Protein AF-A0A9J6RJK0-F1 (afdb_monomer)

Radius of gyration: 18.32 Å; Cα contacts (8 Å, |Δi|>4): 110; chains: 1; bounding box: 45×29×55 Å

pLDDT: mean 90.76, std 9.21, range [45.31, 98.56]

Organism: NCBI:txid2950436

Sequence (156 aa):
MLDTCTIEERWSGVNDMIERWLEERQKLIVEFCAAGEDHKSAEQLHKRLQNFCQLLVDYVCAGHFEVYYQLLREAEEFKDGSANIAQGLLPELNENTSIAMEFHDQYAETDPSTPLNDLSTKLSKLGETLELRFEIEDRLIDVMHNAHKAVVASEA

Structure (mmCIF, N/CA/C/O backbone):
data_AF-A0A9J6RJK0-F1
#
_entry.id   AF-A0A9J6RJK0-F1
#
loop_
_atom_site.group_PDB
_atom_site.id
_atom_site.type_symbol
_atom_site.label_atom_id
_atom_site.label_alt_id
_atom_site.label_comp_id
_atom_site.label_asym_id
_atom_site.label_entity_id
_atom_site.label_seq_id
_atom_site.pdbx_PDB_ins_code
_atom_site.Cartn_x
_atom_site.Cartn_y
_atom_site.Cartn_z
_atom_site.occupancy
_atom_site.B_iso_or_equiv
_atom_site.auth_seq_id
_atom_site.auth_comp_id
_atom_site.auth_asym_id
_atom_site.auth_atom_id
_atom_site.pdbx_PDB_model_num
ATOM 1 N N . MET A 1 1 ? 23.024 -7.698 -3.859 1.00 45.31 1 MET A N 1
ATOM 2 C CA . MET A 1 1 ? 23.727 -6.961 -4.929 1.00 45.31 1 MET A CA 1
ATOM 3 C C . MET A 1 1 ? 23.329 -7.601 -6.246 1.00 45.31 1 MET A C 1
ATOM 5 O O . MET A 1 1 ? 23.682 -8.752 -6.459 1.00 45.31 1 MET A O 1
ATOM 9 N N . LEU A 1 2 ? 22.531 -6.900 -7.057 1.00 50.88 2 LEU A N 1
ATOM 10 C CA . LEU A 1 2 ? 22.046 -7.337 -8.379 1.00 50.88 2 LEU A CA 1
ATOM 11 C C . LEU A 1 2 ? 22.958 -6.806 -9.506 1.00 50.88 2 LEU A C 1
ATOM 13 O O . LEU A 1 2 ? 22.489 -6.468 -10.591 1.00 50.88 2 LEU A O 1
ATOM 17 N N . ASP A 1 3 ? 24.266 -6.716 -9.252 1.00 55.50 3 ASP A N 1
ATOM 18 C CA . ASP A 1 3 ? 25.245 -6.127 -10.182 1.00 55.50 3 ASP A CA 1
ATOM 19 C C . ASP A 1 3 ? 25.749 -7.136 -11.234 1.00 55.50 3 ASP A C 1
ATOM 21 O O . ASP A 1 3 ? 26.737 -6.893 -11.924 1.00 55.50 3 ASP A O 1
ATOM 25 N N . THR A 1 4 ? 25.123 -8.316 -11.339 1.00 59.94 4 THR A N 1
ATOM 26 C CA . THR A 1 4 ? 25.540 -9.391 -12.263 1.00 59.94 4 THR A CA 1
ATOM 27 C C . THR A 1 4 ? 24.376 -10.292 -12.708 1.00 59.94 4 THR A C 1
ATOM 29 O O . THR A 1 4 ? 24.581 -11.484 -12.906 1.00 59.94 4 THR A O 1
ATOM 32 N N . CYS A 1 5 ? 23.156 -9.756 -12.820 1.00 70.19 5 CYS A N 1
ATOM 33 C CA . CYS A 1 5 ? 21.993 -10.499 -13.337 1.00 70.19 5 CYS A CA 1
ATOM 34 C C . CYS A 1 5 ? 21.600 -10.003 -14.734 1.00 70.19 5 CYS A C 1
ATOM 36 O O . CYS A 1 5 ? 21.861 -8.841 -15.067 1.00 70.19 5 CYS A O 1
ATOM 38 N N . THR A 1 6 ? 21.015 -10.879 -15.553 1.00 84.62 6 THR A N 1
ATOM 39 C CA . THR A 1 6 ? 20.459 -10.488 -16.858 1.00 84.62 6 THR A CA 1
ATOM 40 C C . THR A 1 6 ? 19.221 -9.602 -16.684 1.00 84.62 6 THR A C 1
ATOM 42 O O . THR A 1 6 ? 18.679 -9.471 -15.583 1.00 84.62 6 THR A O 1
ATOM 45 N N . ILE A 1 7 ? 18.767 -8.968 -17.767 1.00 83.25 7 ILE A N 1
ATOM 46 C CA . ILE A 1 7 ? 17.557 -8.133 -17.737 1.00 83.25 7 ILE A CA 1
ATOM 47 C C . ILE A 1 7 ? 16.334 -8.989 -17.371 1.00 83.25 7 ILE A C 1
ATOM 49 O O . ILE A 1 7 ? 15.497 -8.550 -16.586 1.00 83.25 7 ILE A O 1
ATOM 53 N N . GLU A 1 8 ? 16.272 -10.234 -17.848 1.00 85.38 8 GLU A N 1
ATOM 54 C CA . GLU A 1 8 ? 15.198 -11.182 -17.539 1.00 85.38 8 GLU A CA 1
ATOM 55 C C . GLU A 1 8 ? 15.227 -11.627 -16.070 1.00 85.38 8 GLU A C 1
ATOM 57 O O . GLU A 1 8 ? 14.188 -11.652 -15.411 1.00 85.38 8 GLU A O 1
ATOM 62 N N . GLU A 1 9 ? 16.409 -11.940 -15.528 1.00 86.69 9 GLU A N 1
ATOM 63 C CA . GLU A 1 9 ? 16.570 -12.302 -14.114 1.00 86.69 9 GLU A CA 1
ATOM 64 C C . GLU A 1 9 ? 16.197 -11.139 -13.187 1.00 86.69 9 GLU A C 1
ATOM 66 O O . GLU A 1 9 ? 15.549 -11.348 -12.158 1.00 86.69 9 GLU A O 1
ATOM 71 N N . ARG A 1 10 ? 16.571 -9.906 -13.559 1.00 86.94 10 ARG A N 1
ATOM 72 C CA . ARG A 1 10 ? 16.170 -8.701 -12.826 1.00 86.94 10 ARG A CA 1
ATOM 73 C C . ARG A 1 10 ? 14.657 -8.528 -12.851 1.00 86.94 10 ARG A C 1
ATOM 75 O O . ARG A 1 10 ? 14.065 -8.405 -11.782 1.00 86.94 10 ARG A O 1
ATOM 82 N N . TRP A 1 11 ? 14.055 -8.561 -14.040 1.00 91.69 11 TRP A N 1
ATOM 83 C CA . TRP A 1 11 ? 12.612 -8.400 -14.213 1.00 91.69 11 TRP A CA 1
ATOM 84 C C . TRP A 1 11 ? 11.839 -9.460 -13.423 1.00 91.69 11 TRP A C 1
ATOM 86 O O . TRP A 1 11 ? 10.917 -9.131 -12.684 1.00 91.69 11 TRP A O 1
ATOM 96 N N . SER A 1 12 ? 12.261 -10.728 -13.475 1.00 91.31 12 SER A N 1
ATOM 97 C CA . SER A 1 12 ? 11.629 -11.798 -12.692 1.00 91.31 12 SER A CA 1
ATOM 98 C C . SER A 1 12 ? 11.719 -11.545 -11.185 1.00 91.31 12 SER A C 1
ATOM 100 O O . SER A 1 12 ? 10.732 -11.719 -10.478 1.00 91.31 12 SER A O 1
ATOM 102 N N . GLY A 1 13 ? 12.879 -11.113 -10.679 1.00 92.44 13 GLY A N 1
ATOM 103 C CA . GLY A 1 13 ? 13.048 -10.820 -9.254 1.00 92.44 13 GLY A CA 1
ATOM 104 C C . GLY A 1 13 ? 12.200 -9.637 -8.775 1.00 92.44 13 GLY A C 1
ATOM 105 O O . GLY A 1 13 ? 11.679 -9.661 -7.657 1.00 92.44 13 GLY A O 1
ATOM 106 N N . VAL A 1 14 ? 12.036 -8.615 -9.619 1.00 93.69 14 VAL A N 1
ATOM 107 C CA . VAL A 1 14 ? 11.151 -7.475 -9.347 1.00 93.69 14 VAL A CA 1
ATOM 108 C C . VAL A 1 14 ? 9.682 -7.898 -9.416 1.00 93.69 14 VAL A C 1
ATOM 110 O O . VAL A 1 14 ? 8.922 -7.524 -8.525 1.00 93.69 14 VAL A O 1
ATOM 113 N N . ASN A 1 15 ? 9.296 -8.745 -10.375 1.00 95.75 15 ASN A N 1
ATOM 114 C CA . ASN A 1 15 ? 7.943 -9.303 -10.463 1.00 95.75 15 ASN A CA 1
ATOM 115 C C . ASN A 1 15 ? 7.573 -10.073 -9.182 1.00 95.75 15 ASN A C 1
ATOM 117 O O . ASN A 1 15 ? 6.552 -9.781 -8.564 1.00 95.75 15 ASN A O 1
ATOM 121 N N . ASP A 1 16 ? 8.437 -10.978 -8.710 1.00 96.19 16 ASP A N 1
ATOM 122 C CA . ASP A 1 16 ? 8.210 -11.752 -7.476 1.00 96.19 16 ASP A CA 1
ATOM 123 C C . ASP A 1 16 ? 8.109 -10.860 -6.222 1.00 96.19 16 ASP A C 1
ATOM 125 O O . ASP A 1 16 ? 7.460 -11.196 -5.226 1.00 96.19 16 ASP A O 1
ATOM 129 N N . MET A 1 17 ? 8.804 -9.722 -6.214 1.00 97.06 17 MET A N 1
ATOM 130 C CA . MET A 1 17 ? 8.693 -8.726 -5.149 1.00 97.06 17 MET A CA 1
ATOM 131 C C . MET A 1 17 ? 7.357 -7.975 -5.225 1.00 97.06 17 MET A C 1
ATOM 133 O O . MET A 1 17 ? 6.709 -7.810 -4.192 1.00 97.06 17 MET A O 1
ATOM 137 N N . ILE A 1 18 ? 6.928 -7.561 -6.422 1.00 97.38 18 ILE A N 1
ATOM 138 C CA . ILE A 1 18 ? 5.637 -6.895 -6.640 1.00 97.38 18 ILE A CA 1
ATOM 139 C C . ILE A 1 18 ? 4.487 -7.821 -6.245 1.00 97.38 18 ILE A C 1
ATOM 141 O O . ILE A 1 18 ? 3.604 -7.390 -5.511 1.00 97.38 18 ILE A O 1
ATOM 145 N N . GLU A 1 19 ? 4.508 -9.090 -6.660 1.00 97.62 19 GLU A N 1
ATOM 146 C CA . GLU A 1 19 ? 3.465 -10.065 -6.316 1.00 97.62 19 GLU A CA 1
ATOM 147 C C . GLU A 1 19 ? 3.296 -10.194 -4.797 1.00 97.62 19 GLU A C 1
ATOM 149 O O . GLU A 1 19 ? 2.191 -10.024 -4.281 1.00 97.62 19 GLU A O 1
ATOM 154 N N . ARG A 1 20 ? 4.400 -10.375 -4.059 1.00 97.81 20 ARG A N 1
ATOM 155 C CA . ARG A 1 20 ? 4.375 -10.418 -2.587 1.00 97.81 20 ARG A CA 1
ATOM 156 C C . ARG A 1 20 ? 3.851 -9.120 -1.976 1.00 97.81 20 ARG A C 1
ATOM 158 O O . ARG A 1 20 ? 3.092 -9.153 -1.012 1.00 97.81 20 ARG A O 1
ATOM 165 N N . TRP A 1 21 ? 4.234 -7.970 -2.518 1.00 98.38 21 TRP A N 1
ATOM 166 C CA . TRP A 1 21 ? 3.765 -6.684 -2.007 1.00 98.38 21 TRP A CA 1
ATOM 167 C C . TRP A 1 21 ? 2.267 -6.454 -2.268 1.00 98.38 21 TRP A C 1
ATOM 169 O O . TRP A 1 21 ? 1.567 -5.925 -1.403 1.00 98.38 21 TRP A O 1
ATOM 179 N N . LEU A 1 22 ? 1.741 -6.920 -3.404 1.00 98.31 22 LEU A N 1
ATOM 180 C CA . LEU A 1 22 ? 0.305 -6.906 -3.700 1.00 98.31 22 LEU A CA 1
ATOM 181 C C . LEU A 1 22 ? -0.487 -7.862 -2.792 1.00 98.31 22 LEU A C 1
ATOM 183 O O . LEU A 1 22 ? -1.616 -7.547 -2.412 1.00 98.31 22 LEU A O 1
ATOM 187 N N . GLU A 1 23 ? 0.098 -8.988 -2.374 1.00 98.12 23 GLU A N 1
ATOM 188 C CA . GLU A 1 23 ? -0.492 -9.837 -1.329 1.00 98.12 23 GLU A CA 1
ATOM 189 C C . GLU A 1 23 ? -0.577 -9.103 0.020 1.00 98.12 23 GLU A C 1
ATOM 191 O O . GLU A 1 23 ? -1.601 -9.182 0.705 1.00 98.12 23 GLU A O 1
ATOM 196 N N . GLU A 1 24 ? 0.458 -8.348 0.406 1.00 97.94 24 GLU A N 1
ATOM 197 C CA . GLU A 1 24 ? 0.413 -7.510 1.613 1.00 97.94 24 GLU A CA 1
ATOM 198 C C . GLU A 1 24 ? -0.636 -6.394 1.496 1.00 97.94 24 GLU A C 1
ATOM 200 O O . GLU A 1 24 ? -1.383 -6.153 2.448 1.00 97.94 24 GLU A O 1
ATOM 205 N N . ARG A 1 25 ? -0.787 -5.779 0.312 1.00 98.56 25 ARG A N 1
ATOM 206 C CA . ARG A 1 25 ? -1.882 -4.833 0.033 1.00 98.56 25 ARG A CA 1
ATOM 207 C C . ARG A 1 25 ? -3.243 -5.484 0.270 1.00 98.56 25 ARG A C 1
ATOM 209 O O . ARG A 1 25 ? -4.112 -4.891 0.907 1.00 98.56 25 ARG A O 1
ATOM 216 N N . GLN A 1 26 ? -3.440 -6.709 -0.216 1.00 98.38 26 GLN A N 1
ATOM 217 C CA . GLN A 1 26 ? -4.698 -7.425 -0.023 1.00 98.38 26 GLN A CA 1
ATOM 218 C C . GLN A 1 26 ? -4.987 -7.660 1.465 1.00 98.38 26 GLN A C 1
ATOM 220 O O . GLN A 1 26 ? -6.111 -7.426 1.913 1.00 98.38 26 GLN A O 1
ATOM 225 N N . LYS A 1 27 ? -3.986 -8.083 2.246 1.00 98.06 27 LYS A N 1
ATOM 226 C CA . LYS A 1 27 ? -4.129 -8.260 3.702 1.00 98.06 27 LYS A CA 1
ATOM 227 C C . LYS A 1 27 ? -4.484 -6.943 4.393 1.00 98.06 27 LYS A C 1
ATOM 229 O O . LYS A 1 27 ? -5.389 -6.929 5.227 1.00 98.06 27 LYS A O 1
ATOM 234 N N . LEU A 1 28 ? -3.826 -5.847 4.010 1.00 98.38 28 LEU A N 1
ATOM 235 C CA . LEU A 1 28 ? -4.114 -4.507 4.519 1.00 98.38 28 LEU A CA 1
ATOM 236 C C . LEU A 1 28 ? -5.574 -4.109 4.264 1.00 98.38 28 LEU A C 1
ATOM 238 O O . LEU A 1 28 ? -6.250 -3.663 5.187 1.00 98.38 28 LEU A O 1
ATOM 242 N N . ILE A 1 29 ? -6.073 -4.307 3.039 1.00 98.31 29 ILE A N 1
ATOM 243 C CA . ILE A 1 29 ? -7.461 -3.993 2.666 1.00 98.31 29 ILE A CA 1
ATOM 244 C C . ILE A 1 29 ? -8.449 -4.820 3.494 1.00 98.31 29 ILE A C 1
ATOM 246 O O . ILE A 1 29 ? -9.433 -4.284 3.999 1.00 98.31 29 ILE A O 1
ATOM 250 N N . VAL A 1 30 ? -8.186 -6.118 3.670 1.00 97.19 30 VAL A N 1
ATOM 251 C CA . VAL A 1 30 ? -9.056 -7.000 4.462 1.00 97.19 30 VAL A CA 1
ATOM 252 C C . VAL A 1 30 ? -9.143 -6.534 5.916 1.00 97.19 30 VAL A C 1
ATOM 254 O O . VAL A 1 30 ? -10.246 -6.431 6.454 1.00 97.19 30 VAL A O 1
ATOM 257 N N . GLU A 1 31 ? -8.012 -6.221 6.556 1.00 9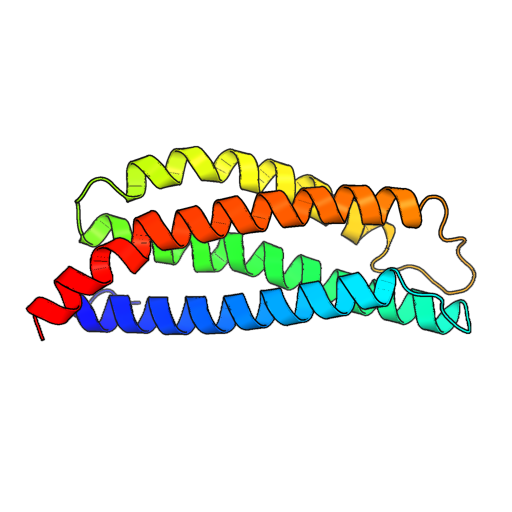6.00 31 GLU A N 1
ATOM 258 C CA . GLU A 1 31 ? -8.027 -5.730 7.940 1.00 96.00 31 GLU A CA 1
ATOM 259 C C . GLU A 1 31 ? -8.598 -4.306 8.049 1.00 96.00 31 GLU A C 1
ATOM 261 O O . GLU A 1 31 ? -9.275 -4.012 9.033 1.00 96.00 31 GLU A O 1
ATOM 266 N N . PHE A 1 32 ? -8.424 -3.450 7.035 1.00 96.94 32 PHE A N 1
ATOM 267 C CA . PHE A 1 32 ? -9.082 -2.140 6.972 1.00 96.94 32 PHE A CA 1
ATOM 268 C C . PHE A 1 32 ? -10.607 -2.276 6.970 1.00 96.94 32 PHE A C 1
ATOM 270 O O . PHE 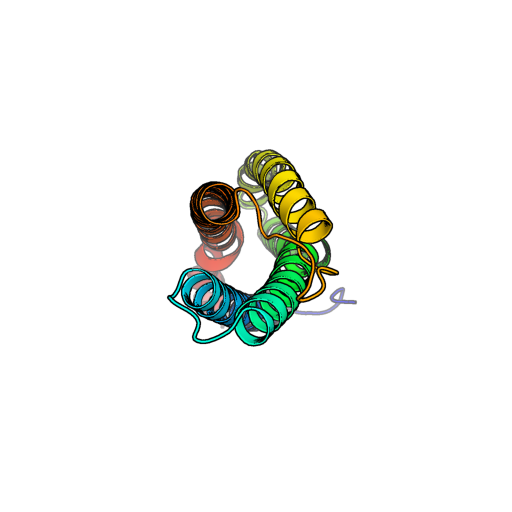A 1 32 ? -11.285 -1.652 7.786 1.00 96.94 32 PHE A O 1
ATOM 277 N N . CYS A 1 33 ? -11.154 -3.123 6.091 1.00 95.06 33 CYS A N 1
ATOM 278 C CA . CYS A 1 33 ? -12.591 -3.385 6.047 1.00 95.06 33 CYS A CA 1
ATOM 279 C C . CYS A 1 33 ? -13.089 -3.927 7.389 1.00 95.06 33 CYS A C 1
ATOM 281 O O . CYS A 1 33 ? -14.071 -3.418 7.921 1.00 95.06 33 CYS A O 1
ATOM 283 N N . ALA A 1 34 ? -12.370 -4.893 7.968 1.00 92.25 34 ALA A N 1
ATOM 284 C CA . ALA A 1 34 ? -12.723 -5.471 9.259 1.00 92.25 34 ALA A CA 1
ATOM 28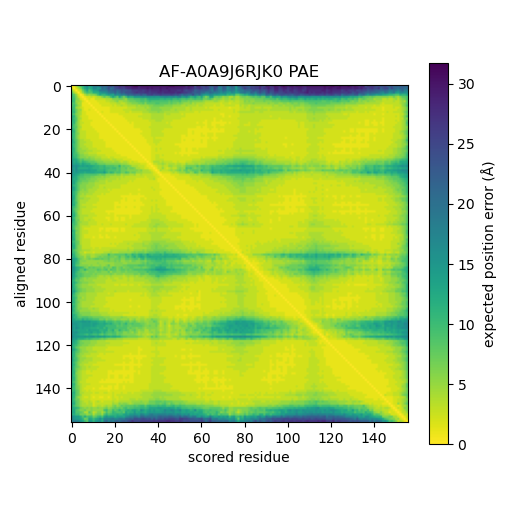5 C C . ALA A 1 34 ? -12.710 -4.440 10.401 1.00 92.25 34 ALA A C 1
ATOM 287 O O . ALA A 1 34 ? -13.505 -4.571 11.325 1.00 92.25 34 ALA A O 1
ATOM 288 N N . ALA A 1 35 ? -11.840 -3.425 10.357 1.00 90.88 35 ALA A N 1
ATOM 289 C CA . ALA A 1 35 ? -11.793 -2.347 11.350 1.00 90.88 35 ALA A CA 1
ATOM 290 C C . ALA A 1 35 ? -12.968 -1.353 11.243 1.00 90.88 35 ALA A C 1
ATOM 292 O O . ALA A 1 35 ? -13.227 -0.609 12.190 1.00 90.88 35 ALA A O 1
ATOM 293 N N . GLY A 1 36 ? -13.665 -1.324 10.102 1.00 89.06 36 GLY A N 1
ATOM 294 C CA . GLY A 1 36 ? -14.867 -0.518 9.880 1.00 89.06 36 GLY A CA 1
ATOM 295 C C . GLY A 1 36 ? -16.185 -1.231 10.208 1.00 89.06 36 GLY A C 1
ATOM 296 O O . GLY A 1 36 ? -17.245 -0.620 10.079 1.00 89.06 36 GLY A O 1
ATOM 297 N N . GLU A 1 37 ? -16.144 -2.508 10.597 1.00 90.56 37 GLU A N 1
ATOM 298 C CA . GLU A 1 37 ? -17.330 -3.309 10.917 1.00 90.56 37 GLU A CA 1
ATOM 299 C C . GLU A 1 37 ? -17.838 -3.095 12.356 1.00 90.56 37 GLU A C 1
ATOM 301 O O . GLU A 1 37 ? -17.143 -2.591 13.240 1.00 90.56 37 GLU A O 1
ATOM 306 N N . ASP A 1 38 ? -19.069 -3.544 12.622 1.00 85.62 38 ASP A N 1
ATOM 307 C CA . ASP A 1 38 ? -19.622 -3.566 13.976 1.00 85.62 38 ASP A CA 1
ATOM 308 C C . ASP A 1 38 ? -18.930 -4.636 14.837 1.00 85.62 38 ASP A C 1
ATOM 310 O O . ASP A 1 38 ? -19.016 -5.844 14.587 1.00 85.62 38 ASP A O 1
ATOM 314 N N . HIS A 1 39 ? -18.297 -4.203 15.927 1.00 87.19 39 HIS A N 1
ATOM 315 C CA . HIS A 1 39 ? -17.609 -5.095 16.858 1.00 87.19 39 HIS A CA 1
ATOM 316 C C . HIS A 1 39 ? -18.430 -5.387 18.116 1.00 87.19 39 HIS A C 1
ATOM 318 O O . HIS A 1 39 ? -19.102 -4.524 18.679 1.00 87.19 39 HIS A O 1
ATOM 324 N N . LYS A 1 40 ? -18.325 -6.624 18.623 1.00 84.31 40 LYS A N 1
ATOM 325 C CA . LYS A 1 40 ? -19.080 -7.078 19.807 1.00 84.31 40 LYS A CA 1
ATOM 326 C C . LYS A 1 40 ? -18.528 -6.529 21.125 1.00 84.31 40 LYS A C 1
ATOM 328 O O . LYS A 1 40 ? -19.219 -6.589 22.139 1.00 84.31 40 LYS A O 1
ATOM 333 N N . SER A 1 41 ? -17.285 -6.046 21.135 1.00 89.06 41 SER A N 1
ATOM 334 C CA . SER A 1 41 ? -16.662 -5.417 22.300 1.00 89.06 41 SER A CA 1
ATOM 335 C C . SER A 1 41 ? -15.595 -4.400 21.897 1.00 89.06 41 SER A C 1
ATOM 337 O O . SER A 1 41 ? -14.995 -4.502 20.825 1.00 89.06 41 SER A O 1
ATOM 339 N N . ALA A 1 42 ? -15.312 -3.454 22.799 1.00 87.50 42 ALA A N 1
ATOM 340 C CA . ALA A 1 42 ? -14.224 -2.493 22.631 1.00 87.50 42 ALA A CA 1
ATOM 341 C C . ALA A 1 42 ? -12.864 -3.195 22.485 1.00 87.50 42 ALA A C 1
ATOM 343 O O . ALA A 1 42 ? -12.075 -2.819 21.629 1.00 87.50 42 ALA A O 1
ATOM 344 N N . GLU A 1 43 ? -12.607 -4.254 23.256 1.00 90.25 43 GLU A N 1
ATOM 345 C CA . GLU A 1 43 ? -11.357 -5.025 23.185 1.00 90.25 43 GLU A CA 1
ATOM 346 C C . GLU A 1 43 ? -11.115 -5.631 21.793 1.00 90.25 43 GLU A C 1
ATOM 348 O O . GLU A 1 43 ? -9.994 -5.598 21.287 1.00 90.25 43 GLU A O 1
ATOM 353 N N . GLN A 1 44 ? -12.168 -6.145 21.145 1.00 91.62 44 GLN A N 1
ATOM 354 C CA . GLN A 1 44 ? -12.060 -6.685 19.788 1.00 91.62 44 GLN A CA 1
ATOM 355 C C . GLN A 1 44 ? -11.695 -5.600 18.776 1.00 91.62 44 GLN A C 1
ATOM 357 O O . GLN A 1 44 ? -10.805 -5.827 17.959 1.00 91.62 44 GLN A O 1
ATOM 362 N N . LEU A 1 45 ? -12.341 -4.434 18.853 1.00 92.12 45 LEU A N 1
ATOM 363 C CA . LEU A 1 45 ? -12.048 -3.303 17.973 1.00 92.12 45 LEU A CA 1
ATOM 364 C C . LEU A 1 45 ? -10.609 -2.799 18.160 1.00 92.12 45 LEU A C 1
ATOM 366 O O . LEU A 1 45 ? -9.887 -2.651 17.182 1.00 92.12 45 LEU A O 1
ATOM 370 N N . HIS A 1 46 ? -10.150 -2.616 19.401 1.00 92.44 46 HIS A N 1
ATOM 371 C CA . HIS A 1 46 ? -8.780 -2.161 19.671 1.00 92.44 46 HIS A CA 1
ATOM 372 C C . HIS A 1 46 ? -7.740 -3.131 19.110 1.00 92.44 46 HIS A C 1
ATOM 374 O O . HIS A 1 46 ? -6.822 -2.719 18.409 1.00 92.44 46 HIS A O 1
ATOM 380 N N . LYS A 1 47 ? -7.922 -4.438 19.330 1.00 91.94 47 LYS A N 1
ATOM 381 C CA . LYS A 1 47 ? -7.022 -5.450 18.767 1.00 91.94 47 LYS A CA 1
ATOM 382 C C . LYS A 1 47 ? -7.007 -5.427 17.234 1.00 91.94 47 LYS A C 1
ATOM 384 O O . LYS A 1 47 ? -5.958 -5.630 16.629 1.00 91.94 47 LYS A O 1
ATOM 389 N N . ARG A 1 48 ? -8.160 -5.189 16.600 1.00 93.38 48 ARG A N 1
ATOM 390 C CA . ARG A 1 48 ? -8.252 -5.035 15.141 1.00 93.38 48 ARG A CA 1
ATOM 391 C C . ARG A 1 48 ? -7.509 -3.799 14.654 1.00 93.38 48 ARG A C 1
ATOM 393 O O . ARG A 1 48 ? -6.729 -3.917 13.718 1.00 93.38 48 ARG A O 1
ATOM 400 N N . LEU A 1 49 ? -7.672 -2.662 15.327 1.00 94.62 49 LEU A N 1
ATOM 401 C CA . LEU A 1 49 ? -6.950 -1.434 14.993 1.00 94.62 49 LEU A CA 1
ATOM 402 C C . LEU A 1 49 ? -5.437 -1.592 15.141 1.00 94.62 49 LEU A C 1
ATOM 404 O O . LEU A 1 49 ? -4.710 -1.167 14.252 1.00 94.62 49 LEU A O 1
ATOM 408 N N . GLN A 1 50 ? -4.962 -2.248 16.200 1.00 94.12 50 GLN A N 1
ATOM 409 C CA . GLN A 1 50 ? -3.535 -2.526 16.397 1.00 94.12 50 GLN A CA 1
ATOM 410 C C . GLN A 1 50 ? -2.966 -3.390 15.262 1.00 94.12 50 GLN A C 1
ATOM 412 O O . GLN A 1 50 ? -1.946 -3.045 14.668 1.00 94.12 50 GLN A O 1
ATOM 417 N N . ASN A 1 51 ? -3.659 -4.479 14.909 1.00 95.25 51 ASN A N 1
ATOM 418 C CA . ASN A 1 51 ? -3.264 -5.336 13.788 1.00 95.25 51 ASN A CA 1
ATOM 419 C C . ASN A 1 51 ? -3.248 -4.569 12.459 1.00 95.25 51 ASN A C 1
ATOM 421 O O . ASN A 1 51 ? -2.305 -4.697 11.681 1.00 95.25 51 ASN A O 1
ATOM 425 N N . PHE A 1 52 ? -4.282 -3.767 12.207 1.00 97.44 52 PHE A N 1
ATOM 426 C CA . PHE A 1 52 ? -4.367 -2.936 11.014 1.00 97.44 52 PHE A CA 1
ATOM 427 C C . PHE A 1 52 ? -3.227 -1.908 10.955 1.00 97.44 52 PHE A C 1
ATOM 429 O O . PHE A 1 52 ? -2.597 -1.770 9.912 1.00 97.44 52 PHE A O 1
ATOM 436 N N . CYS A 1 53 ? -2.910 -1.236 12.067 1.00 97.31 53 CYS A N 1
ATOM 437 C CA . CYS A 1 53 ? -1.812 -0.268 12.132 1.00 97.31 53 CYS A CA 1
ATOM 438 C C . CYS A 1 53 ? -0.458 -0.920 11.829 1.00 97.31 53 CYS A C 1
ATOM 440 O O . CYS A 1 53 ? 0.337 -0.330 11.099 1.00 97.31 53 CYS A O 1
ATOM 442 N N . GLN A 1 54 ? -0.219 -2.140 12.323 1.00 97.00 54 GLN A N 1
ATOM 443 C CA . GLN A 1 54 ? 0.995 -2.895 12.005 1.00 97.00 54 GLN A CA 1
ATOM 444 C C . GLN A 1 54 ? 1.102 -3.170 10.497 1.00 97.00 54 GLN A C 1
ATOM 446 O O . GLN A 1 54 ? 2.114 -2.854 9.879 1.00 97.00 54 GLN A O 1
ATOM 451 N N . LEU A 1 55 ? 0.031 -3.677 9.876 1.00 98.06 55 LEU A N 1
ATOM 452 C CA . LEU A 1 55 ? 0.016 -3.906 8.428 1.00 98.06 55 LEU A CA 1
ATOM 453 C C . LEU A 1 55 ? 0.174 -2.606 7.632 1.00 98.06 55 LEU A C 1
ATOM 455 O O . LEU A 1 55 ? 0.838 -2.596 6.600 1.00 98.06 55 LEU A O 1
ATOM 459 N N . LEU A 1 56 ? -0.426 -1.508 8.100 1.00 98.44 56 LEU A N 1
ATOM 460 C CA . LEU A 1 56 ? -0.351 -0.208 7.442 1.00 98.44 56 LEU A CA 1
ATOM 461 C C . LEU A 1 56 ? 1.091 0.293 7.385 1.00 98.44 56 LEU A C 1
ATOM 463 O O . LEU A 1 56 ? 1.566 0.654 6.306 1.00 98.44 56 LEU A O 1
ATOM 467 N N . VAL A 1 57 ? 1.791 0.299 8.524 1.00 97.62 57 VAL A N 1
ATOM 468 C CA . VAL A 1 57 ? 3.178 0.773 8.575 1.00 97.62 57 VAL A CA 1
ATOM 469 C C . VAL A 1 57 ? 4.105 -0.153 7.792 1.00 97.62 57 VAL A C 1
ATOM 471 O O . VAL A 1 57 ? 4.931 0.348 7.031 1.00 97.62 57 VAL A O 1
ATOM 474 N N . ASP A 1 58 ? 3.917 -1.473 7.876 1.00 97.62 58 ASP A N 1
ATOM 475 C CA . ASP A 1 58 ? 4.712 -2.443 7.116 1.00 97.62 58 ASP A CA 1
ATOM 476 C C . ASP A 1 58 ? 4.536 -2.232 5.603 1.00 97.62 58 ASP A C 1
ATOM 478 O O . ASP A 1 58 ? 5.516 -2.139 4.859 1.00 97.62 58 ASP A O 1
ATOM 482 N N . TYR A 1 59 ? 3.294 -2.053 5.146 1.00 98.50 59 TYR A N 1
ATOM 483 C CA . TYR A 1 59 ? 2.963 -1.843 3.737 1.00 98.50 59 TYR A CA 1
ATOM 484 C C . TYR A 1 59 ? 3.486 -0.507 3.180 1.00 98.50 59 TYR A C 1
ATOM 486 O O . TYR A 1 59 ? 3.992 -0.439 2.053 1.00 98.50 59 TYR A O 1
ATOM 494 N N . VAL A 1 60 ? 3.356 0.581 3.947 1.00 97.69 60 VAL A N 1
ATOM 495 C CA . VAL A 1 60 ? 3.895 1.904 3.583 1.00 97.69 60 VAL A CA 1
ATOM 496 C C . VAL A 1 60 ? 5.423 1.871 3.534 1.00 97.69 60 VAL A C 1
ATOM 498 O O . VAL A 1 60 ? 6.012 2.333 2.555 1.00 97.69 60 VAL A O 1
ATOM 501 N N . CYS A 1 61 ? 6.069 1.283 4.543 1.00 96.19 61 CYS A N 1
ATOM 502 C CA . CYS A 1 61 ? 7.525 1.181 4.612 1.00 96.19 61 CYS A CA 1
ATOM 503 C C . CYS A 1 61 ? 8.097 0.334 3.469 1.00 96.19 61 CYS A C 1
ATOM 505 O O . CYS A 1 61 ? 9.059 0.761 2.831 1.00 96.19 61 CYS A O 1
ATOM 507 N N . ALA A 1 62 ? 7.503 -0.826 3.173 1.00 97.44 62 ALA A N 1
ATOM 508 C CA . ALA A 1 62 ? 7.941 -1.684 2.070 1.00 97.44 62 ALA A CA 1
ATOM 509 C C . ALA A 1 62 ? 7.904 -0.948 0.719 1.00 97.44 62 ALA A C 1
ATOM 511 O O . ALA A 1 62 ? 8.840 -1.062 -0.073 1.00 97.44 62 ALA A O 1
ATOM 512 N N . GLY A 1 63 ? 6.873 -0.122 0.495 1.00 96.31 63 GLY A N 1
ATOM 513 C CA . GLY A 1 63 ? 6.784 0.750 -0.677 1.00 96.31 63 GLY A CA 1
ATOM 514 C C . GLY A 1 63 ? 8.019 1.643 -0.825 1.00 96.31 63 GLY A C 1
ATOM 515 O O . GLY A 1 63 ? 8.742 1.558 -1.817 1.00 96.31 63 GLY A O 1
ATOM 516 N N . HIS A 1 64 ? 8.300 2.458 0.196 1.00 94.31 64 HIS A N 1
ATOM 517 C CA . HIS A 1 64 ? 9.383 3.453 0.166 1.00 94.31 64 HIS A CA 1
ATOM 518 C C . HIS A 1 64 ? 10.791 2.869 0.175 1.00 94.31 64 HIS A C 1
ATOM 520 O O . HIS A 1 64 ? 11.672 3.387 -0.510 1.00 94.31 64 HIS A O 1
ATOM 526 N N . PHE A 1 65 ? 11.026 1.830 0.975 1.00 94.00 65 PHE A N 1
ATOM 527 C CA . PHE A 1 65 ? 12.380 1.341 1.236 1.00 94.00 65 PHE A CA 1
ATOM 528 C C . PHE A 1 65 ? 12.814 0.197 0.324 1.00 94.00 65 PHE A C 1
ATOM 530 O O . PHE A 1 65 ? 14.011 -0.077 0.238 1.00 94.00 65 PHE A O 1
ATOM 537 N N . GLU A 1 66 ? 11.879 -0.453 -0.365 1.00 94.62 66 GLU A N 1
ATOM 538 C CA . GLU A 1 66 ? 12.185 -1.587 -1.232 1.00 94.62 66 GLU A CA 1
ATOM 539 C C . GLU A 1 66 ? 11.548 -1.419 -2.613 1.00 94.62 66 GLU A C 1
ATOM 541 O O . GLU A 1 66 ? 12.265 -1.299 -3.609 1.00 94.62 66 GLU A O 1
ATOM 546 N N . VAL A 1 67 ? 10.219 -1.343 -2.688 1.00 96.38 67 VAL A N 1
ATOM 547 C CA . VAL A 1 67 ? 9.504 -1.523 -3.957 1.00 96.38 67 VAL A CA 1
ATOM 548 C C . VAL A 1 67 ? 9.750 -0.387 -4.944 1.00 96.38 67 VAL A C 1
ATOM 550 O O . VAL A 1 67 ? 10.159 -0.643 -6.077 1.00 96.38 67 VAL A O 1
ATOM 553 N N . TYR A 1 68 ? 9.561 0.872 -4.537 1.00 94.75 68 TYR A N 1
ATOM 554 C CA . TYR A 1 68 ? 9.763 2.013 -5.439 1.00 94.75 68 TYR A CA 1
ATOM 555 C C . TYR A 1 68 ? 11.212 2.105 -5.915 1.00 94.75 68 TYR A C 1
ATOM 557 O O . TYR A 1 68 ? 11.469 2.458 -7.065 1.00 94.75 68 TYR A O 1
ATOM 565 N N . TYR A 1 69 ? 12.160 1.748 -5.047 1.00 92.25 69 TYR A N 1
ATOM 566 C CA . TYR A 1 69 ? 13.573 1.716 -5.395 1.00 92.25 69 TYR A CA 1
ATOM 567 C C . TYR A 1 69 ? 13.867 0.667 -6.473 1.00 92.25 69 TYR A C 1
ATOM 569 O O . TYR A 1 69 ? 14.519 0.987 -7.466 1.00 92.25 69 TYR A O 1
ATOM 577 N N . GLN A 1 70 ? 13.374 -0.564 -6.316 1.00 93.62 70 GLN A N 1
ATOM 578 C CA . GLN A 1 70 ? 13.601 -1.623 -7.304 1.00 93.62 70 GLN A CA 1
ATOM 579 C C . GLN A 1 70 ? 12.908 -1.330 -8.640 1.00 93.62 70 GLN A C 1
ATOM 581 O O . GLN A 1 70 ? 13.524 -1.520 -9.685 1.00 93.62 70 GLN A O 1
ATOM 586 N N . LEU A 1 71 ? 11.685 -0.787 -8.619 1.00 93.88 71 LEU A N 1
ATOM 587 C CA . LEU A 1 71 ? 10.985 -0.354 -9.833 1.00 93.88 71 LEU A CA 1
ATOM 588 C C . LEU A 1 71 ? 11.770 0.722 -10.599 1.00 93.88 71 LEU A C 1
ATOM 590 O O . LEU A 1 71 ? 11.966 0.608 -11.807 1.00 93.88 71 LEU A O 1
ATOM 594 N N . LEU A 1 72 ? 12.274 1.745 -9.899 1.00 92.00 72 LEU A N 1
ATOM 595 C CA . LEU A 1 72 ? 13.120 2.773 -10.515 1.00 92.00 72 LEU A CA 1
ATOM 596 C C . LEU A 1 72 ? 14.398 2.170 -11.097 1.00 92.00 72 LEU A C 1
ATOM 598 O O . LEU A 1 72 ? 14.800 2.520 -12.205 1.00 92.00 72 LEU A O 1
ATOM 602 N N . ARG A 1 73 ? 15.032 1.254 -10.361 1.00 90.56 73 ARG A N 1
ATOM 603 C CA . ARG A 1 73 ? 16.252 0.582 -10.807 1.00 90.56 73 ARG A CA 1
ATOM 604 C C . ARG A 1 73 ? 16.040 -0.286 -12.032 1.00 90.56 73 ARG A C 1
ATOM 606 O O . ARG A 1 73 ? 16.966 -0.383 -12.829 1.00 90.56 73 ARG A O 1
ATOM 613 N N . GLU A 1 74 ? 14.890 -0.934 -12.161 1.00 90.19 74 GLU A N 1
ATOM 614 C CA . GLU A 1 74 ? 14.517 -1.667 -13.366 1.00 90.19 74 GLU A CA 1
ATOM 615 C C . GLU A 1 74 ? 14.321 -0.703 -14.537 1.00 90.19 74 GLU A C 1
ATOM 617 O O . GLU A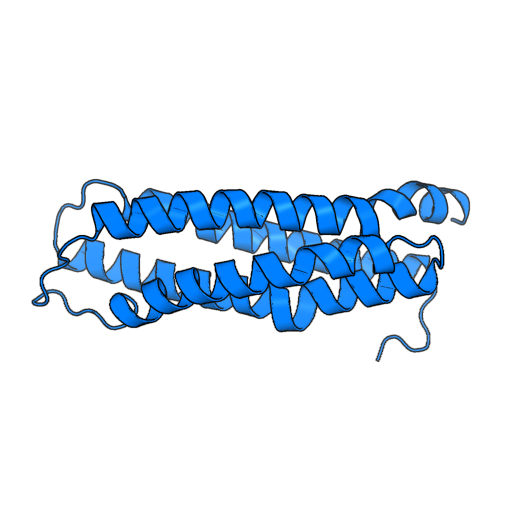 1 74 ? 15.022 -0.813 -15.541 1.00 90.19 74 GLU A O 1
ATOM 622 N N . ALA A 1 75 ? 13.471 0.310 -14.364 1.00 89.44 75 ALA A N 1
ATOM 623 C CA . ALA A 1 75 ? 13.194 1.330 -15.372 1.00 89.44 75 ALA A CA 1
ATOM 624 C C . ALA A 1 75 ? 14.461 2.027 -15.911 1.00 89.44 75 ALA A C 1
ATOM 626 O O . ALA A 1 75 ? 14.578 2.303 -17.109 1.00 89.44 75 ALA A O 1
ATOM 627 N N . GLU A 1 76 ? 15.444 2.289 -15.045 1.00 90.12 76 GLU A N 1
ATOM 628 C CA . GLU A 1 76 ? 16.745 2.847 -15.430 1.00 90.12 76 GLU A CA 1
ATOM 629 C C . GLU A 1 76 ? 17.570 1.925 -16.347 1.00 90.12 76 GLU A C 1
ATOM 631 O O . GLU A 1 76 ? 18.313 2.434 -17.191 1.00 90.12 76 GLU A O 1
ATOM 636 N N . GLU A 1 77 ? 17.452 0.597 -16.227 1.00 87.44 77 GLU A N 1
ATOM 637 C CA . GLU A 1 77 ? 18.158 -0.340 -17.116 1.00 87.44 77 GLU A CA 1
ATOM 638 C C . GLU A 1 77 ? 17.566 -0.342 -18.528 1.00 87.44 77 GLU A C 1
ATOM 640 O O . GLU A 1 77 ? 18.318 -0.391 -19.505 1.00 87.44 77 GLU A O 1
ATOM 645 N N . PHE A 1 78 ? 16.239 -0.224 -18.647 1.00 86.31 78 PHE A N 1
ATOM 646 C CA . PHE A 1 78 ? 15.543 -0.211 -19.938 1.00 86.31 78 PHE A CA 1
ATOM 647 C C . PHE A 1 78 ? 15.736 1.097 -20.721 1.00 86.31 78 PHE A C 1
ATOM 649 O O . PHE A 1 78 ? 15.627 1.097 -21.948 1.00 86.31 78 PHE A O 1
ATOM 656 N N . LYS A 1 79 ? 16.084 2.208 -20.048 1.00 84.38 79 LYS A N 1
ATOM 657 C CA . LYS A 1 79 ? 16.440 3.511 -20.664 1.00 84.38 79 LYS A CA 1
ATOM 658 C C . LYS A 1 79 ? 15.386 4.060 -21.639 1.00 84.38 79 LYS A C 1
ATOM 660 O O . LYS A 1 79 ? 15.713 4.810 -22.559 1.00 84.38 79 LYS A O 1
ATOM 665 N N . ASP A 1 80 ? 14.121 3.729 -21.418 1.00 85.62 80 ASP A N 1
ATOM 666 C CA . ASP A 1 80 ? 12.978 4.109 -22.258 1.00 85.62 80 ASP A CA 1
ATOM 667 C C . ASP A 1 80 ? 12.284 5.410 -21.801 1.00 85.62 80 ASP A C 1
ATOM 669 O O . ASP A 1 80 ? 11.363 5.900 -22.452 1.00 85.62 80 ASP A O 1
ATOM 673 N N . GLY A 1 81 ? 12.742 5.997 -20.689 1.00 85.94 81 GLY A N 1
ATOM 674 C CA . GLY A 1 81 ? 12.185 7.213 -20.094 1.00 85.94 81 GLY A CA 1
ATOM 675 C C . GLY A 1 81 ? 11.099 6.975 -19.038 1.00 85.94 81 GLY A C 1
ATOM 676 O O . GLY A 1 81 ? 10.659 7.948 -18.422 1.00 85.94 81 GLY A O 1
ATOM 677 N N . SER A 1 82 ? 10.716 5.722 -18.771 1.00 87.00 82 SER A N 1
ATOM 678 C CA . SER A 1 82 ? 9.738 5.340 -17.736 1.00 87.00 82 SER A CA 1
ATOM 679 C C . SER A 1 82 ? 10.105 5.861 -16.338 1.00 87.00 82 SER A C 1
ATOM 681 O O . SER A 1 82 ? 9.252 6.416 -15.641 1.00 87.00 82 SER A O 1
ATOM 683 N N . ALA A 1 83 ? 11.389 5.809 -15.966 1.00 87.00 83 ALA A N 1
ATOM 684 C CA . ALA A 1 83 ? 11.887 6.310 -14.680 1.00 87.00 83 ALA A CA 1
ATOM 685 C C . ALA A 1 83 ? 11.579 7.806 -14.450 1.00 87.00 83 ALA A C 1
ATOM 687 O O . ALA A 1 83 ? 11.229 8.212 -13.342 1.00 87.00 83 ALA A O 1
ATOM 688 N N . ASN A 1 84 ? 11.644 8.638 -15.497 1.00 86.94 84 ASN A N 1
ATOM 689 C CA . ASN A 1 84 ? 11.360 10.075 -15.383 1.00 86.94 84 ASN A CA 1
ATOM 690 C C . ASN A 1 84 ? 9.871 10.348 -15.143 1.00 86.94 84 ASN A C 1
ATOM 692 O O . ASN A 1 84 ? 9.518 11.281 -14.424 1.00 86.94 84 ASN A O 1
ATOM 696 N N . ILE A 1 85 ? 8.996 9.538 -15.744 1.00 80.81 85 ILE A N 1
ATOM 697 C CA . ILE A 1 85 ? 7.545 9.642 -15.555 1.00 80.81 85 ILE A CA 1
ATOM 698 C C . ILE A 1 85 ? 7.190 9.270 -14.111 1.00 80.81 85 ILE A C 1
ATOM 700 O O . ILE A 1 85 ? 6.397 9.963 -13.474 1.00 80.81 85 ILE A O 1
ATOM 704 N N . ALA A 1 86 ? 7.817 8.220 -13.581 1.00 81.56 86 ALA A N 1
ATOM 705 C CA . ALA A 1 86 ? 7.591 7.738 -12.224 1.00 81.56 86 ALA A CA 1
ATOM 706 C C . ALA A 1 86 ? 8.072 8.710 -11.136 1.00 81.56 86 ALA A C 1
ATOM 708 O O . ALA A 1 86 ? 7.393 8.878 -10.125 1.00 81.56 86 ALA A O 1
ATOM 709 N N . GLN A 1 87 ? 9.189 9.416 -11.350 1.00 83.81 87 GLN A N 1
ATOM 710 C CA . GLN A 1 87 ? 9.687 10.414 -10.391 1.00 83.81 87 GLN A CA 1
ATOM 711 C C . GLN A 1 87 ? 8.666 11.522 -10.088 1.00 83.81 87 GLN A C 1
ATOM 713 O O . GLN A 1 87 ? 8.646 12.039 -8.973 1.00 83.81 87 GLN A O 1
ATOM 718 N N . GLY A 1 88 ? 7.793 11.860 -11.043 1.00 85.94 88 GLY A N 1
ATOM 719 C CA . GLY A 1 88 ? 6.724 12.841 -10.837 1.00 85.94 88 GLY A CA 1
ATOM 720 C C . GLY A 1 88 ? 5.595 12.371 -9.912 1.00 85.94 88 GLY A C 1
ATOM 721 O O . GLY A 1 88 ? 4.843 13.207 -9.426 1.00 85.94 88 GLY A O 1
ATOM 722 N N . LEU A 1 89 ? 5.481 11.063 -9.660 1.00 86.94 89 LEU A N 1
ATOM 723 C CA . LEU A 1 89 ? 4.412 10.455 -8.856 1.00 86.94 89 LEU A CA 1
ATOM 724 C C . LEU A 1 89 ? 4.813 10.231 -7.389 1.00 86.94 89 LEU A C 1
ATOM 726 O O . LEU A 1 89 ? 3.961 10.174 -6.507 1.00 86.94 89 LEU A O 1
ATOM 730 N N . LEU A 1 90 ? 6.116 10.143 -7.105 1.00 88.50 90 LEU A N 1
ATOM 731 C CA . LEU A 1 90 ? 6.632 9.906 -5.753 1.00 88.50 90 LEU A CA 1
ATOM 732 C C . LEU A 1 90 ? 6.275 10.997 -4.721 1.00 88.50 90 LEU A C 1
ATOM 734 O O . LEU A 1 90 ? 6.043 10.639 -3.565 1.00 88.50 90 LEU A O 1
ATOM 738 N N . PRO A 1 91 ? 6.206 12.304 -5.061 1.00 91.69 91 PRO A N 1
ATOM 739 C CA . PRO A 1 91 ? 5.820 13.328 -4.089 1.00 91.69 91 PRO A CA 1
ATOM 740 C C . PRO A 1 91 ? 4.432 13.101 -3.478 1.00 91.69 91 PRO A C 1
ATOM 742 O O . PRO A 1 91 ? 4.267 13.272 -2.273 1.00 91.69 91 PRO A O 1
ATOM 745 N N . GLU A 1 92 ? 3.464 12.652 -4.275 1.00 91.62 92 GLU A N 1
ATOM 746 C CA . GLU A 1 92 ? 2.094 12.392 -3.819 1.00 91.62 92 GLU A CA 1
ATOM 747 C C . GLU A 1 92 ? 2.039 11.206 -2.838 1.00 91.62 92 GLU A C 1
ATOM 749 O O . GLU A 1 92 ? 1.339 11.246 -1.825 1.00 91.62 92 GLU A O 1
ATOM 754 N N . LEU A 1 93 ? 2.883 10.189 -3.050 1.00 93.88 93 LEU A N 1
ATOM 755 C CA . LEU A 1 93 ? 3.042 9.070 -2.116 1.00 93.88 93 LEU A CA 1
ATOM 756 C C . LEU A 1 93 ? 3.640 9.496 -0.765 1.00 93.88 93 LEU A C 1
ATOM 758 O O . LEU A 1 93 ? 3.315 8.898 0.265 1.00 93.88 93 LEU A O 1
ATOM 762 N N . ASN A 1 94 ? 4.482 10.533 -0.731 1.00 92.50 94 ASN A N 1
ATOM 763 C CA . ASN A 1 94 ? 5.023 11.071 0.523 1.00 92.50 94 ASN A CA 1
ATOM 764 C C . ASN A 1 94 ? 3.943 11.784 1.353 1.00 92.50 94 ASN A C 1
ATOM 766 O O . ASN A 1 94 ? 3.877 11.616 2.575 1.00 92.50 94 ASN A O 1
ATOM 770 N N . GLU A 1 95 ? 3.072 12.555 0.699 1.00 92.62 95 GLU A N 1
ATOM 771 C CA . GLU A 1 95 ? 1.925 13.191 1.360 1.00 92.62 95 GLU A CA 1
ATO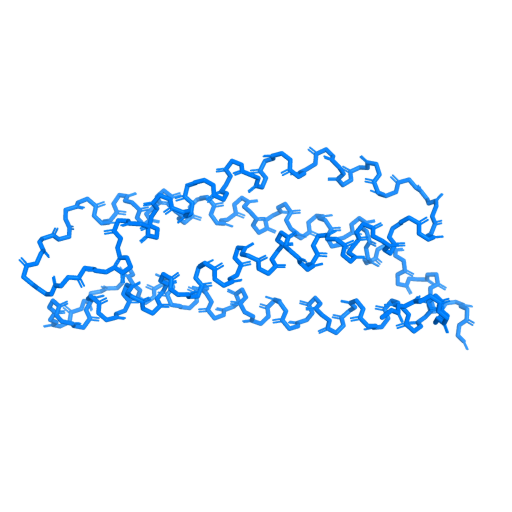M 772 C C . GLU A 1 95 ? 0.957 12.137 1.909 1.00 92.62 95 GLU A C 1
ATOM 774 O O . GLU A 1 95 ? 0.569 12.190 3.077 1.00 92.62 95 GLU A O 1
ATOM 779 N N . ASN A 1 96 ? 0.662 11.115 1.105 1.00 95.31 96 ASN A N 1
ATOM 780 C CA . ASN A 1 96 ? -0.145 9.968 1.504 1.00 95.31 96 ASN A CA 1
ATOM 781 C C . ASN A 1 96 ? 0.397 9.269 2.759 1.00 95.31 96 ASN A C 1
ATOM 783 O O . ASN A 1 96 ? -0.324 9.013 3.725 1.00 95.31 96 ASN A O 1
ATOM 787 N N . THR A 1 97 ? 1.708 9.034 2.763 1.00 96.38 97 THR A N 1
ATOM 788 C CA . THR A 1 97 ? 2.426 8.400 3.873 1.00 96.38 97 THR A CA 1
ATOM 789 C C . THR A 1 97 ? 2.283 9.199 5.156 1.00 96.38 97 THR A C 1
ATOM 791 O O . THR A 1 97 ? 2.089 8.618 6.218 1.00 96.38 97 THR A O 1
ATOM 794 N N . SER A 1 98 ? 2.300 10.528 5.070 1.00 95.94 98 SER A N 1
ATOM 795 C CA . SER A 1 98 ? 2.123 11.387 6.243 1.00 95.94 98 SER A CA 1
ATOM 796 C C . SER A 1 98 ? 0.751 11.179 6.897 1.00 95.94 98 SER A C 1
ATOM 798 O O . SER A 1 98 ? 0.658 11.119 8.120 1.00 95.94 98 SER A O 1
ATOM 800 N N . ILE A 1 99 ? -0.306 11.007 6.097 1.00 96.00 99 ILE A N 1
ATOM 801 C CA . ILE A 1 99 ? -1.664 10.726 6.592 1.00 96.00 99 ILE A CA 1
ATOM 802 C C . ILE A 1 99 ? -1.754 9.313 7.187 1.00 96.00 99 ILE A C 1
ATOM 804 O O . ILE A 1 99 ? -2.361 9.132 8.243 1.00 96.00 99 ILE A O 1
ATOM 808 N N . ALA A 1 100 ? -1.140 8.318 6.539 1.00 97.19 100 ALA A N 1
ATOM 809 C CA . ALA A 1 100 ? -1.084 6.953 7.061 1.00 97.19 100 ALA A CA 1
ATOM 810 C C . ALA A 1 100 ? -0.354 6.885 8.415 1.00 97.19 100 ALA A C 1
ATOM 812 O O . ALA A 1 100 ? -0.833 6.228 9.339 1.00 97.19 100 ALA A O 1
ATOM 813 N N . MET A 1 101 ? 0.757 7.615 8.557 1.00 97.25 101 MET A N 1
ATOM 814 C CA . MET A 1 101 ? 1.504 7.708 9.813 1.00 97.25 101 MET A CA 1
ATOM 815 C C . MET A 1 101 ? 0.724 8.454 10.900 1.00 97.25 101 MET A C 1
ATOM 817 O O . MET A 1 101 ? 0.708 8.004 12.039 1.00 97.25 101 MET A O 1
ATOM 821 N N . GLU A 1 102 ? 0.006 9.531 10.559 1.00 96.00 102 GLU A N 1
ATOM 822 C CA . GLU A 1 102 ? -0.875 10.224 11.514 1.00 96.00 102 GLU A CA 1
ATOM 823 C C . GLU A 1 102 ? -1.935 9.267 12.090 1.00 96.00 102 GLU A C 1
ATOM 825 O O . GLU A 1 102 ? -2.205 9.281 13.291 1.00 96.00 102 GLU A O 1
ATOM 830 N N . PHE A 1 103 ? -2.523 8.412 11.245 1.00 96.12 103 PHE A N 1
ATOM 831 C CA . PHE A 1 103 ? -3.468 7.393 11.700 1.00 96.12 103 PHE A CA 1
ATOM 832 C C . PHE A 1 103 ? -2.786 6.346 12.587 1.00 96.12 103 PHE A C 1
ATOM 834 O O . PHE A 1 103 ? -3.295 6.033 13.664 1.00 96.12 103 PHE A O 1
ATOM 841 N N . HIS A 1 104 ? -1.641 5.816 12.147 1.00 95.69 104 HIS A N 1
ATOM 842 C CA . HIS A 1 104 ? -0.856 4.853 12.916 1.00 95.69 104 HIS A CA 1
ATOM 843 C C . HIS A 1 104 ? -0.557 5.385 14.324 1.00 95.69 104 HIS A C 1
ATOM 845 O O . HIS A 1 104 ? -0.902 4.738 15.308 1.00 95.69 104 HIS A O 1
ATOM 851 N N . ASP A 1 105 ? -0.004 6.592 14.433 1.00 94.00 105 ASP A N 1
ATOM 852 C CA . ASP A 1 105 ? 0.400 7.180 15.714 1.00 94.00 105 ASP A CA 1
ATOM 853 C C . ASP A 1 105 ? -0.785 7.387 16.667 1.00 94.00 105 ASP A C 1
ATOM 855 O O . ASP A 1 105 ? -0.632 7.333 17.887 1.00 94.00 105 ASP A O 1
ATOM 859 N N . GLN A 1 106 ? -1.986 7.593 16.121 1.00 92.38 106 GLN A N 1
ATOM 860 C CA . GLN A 1 106 ? -3.199 7.773 16.909 1.00 92.38 106 GLN A CA 1
ATOM 861 C C . GLN A 1 106 ? -3.783 6.448 17.431 1.00 92.38 106 GLN A C 1
ATOM 863 O O . GLN A 1 106 ? -4.388 6.445 18.506 1.00 92.38 106 GLN A O 1
ATOM 868 N N . TYR A 1 107 ? -3.643 5.342 16.690 1.00 93.25 107 TYR A N 1
ATOM 869 C CA . TYR A 1 107 ? -4.402 4.111 16.953 1.00 93.25 107 TYR A CA 1
ATOM 870 C C . TYR A 1 107 ? -3.553 2.865 17.261 1.00 93.25 107 TYR A C 1
ATOM 872 O O . TYR A 1 107 ? -4.091 1.917 17.844 1.00 93.25 107 TYR A O 1
ATOM 880 N N . ALA A 1 108 ? -2.249 2.869 16.963 1.00 92.12 108 ALA A N 1
ATOM 881 C CA . ALA A 1 108 ? -1.365 1.705 17.099 1.00 92.12 108 ALA A CA 1
ATOM 882 C C . ALA A 1 108 ? -1.172 1.220 18.545 1.00 92.12 108 ALA A C 1
ATOM 884 O O . ALA A 1 108 ? -0.989 0.027 18.770 1.00 92.12 108 ALA A O 1
ATOM 885 N N . GLU A 1 109 ? -1.253 2.117 19.532 1.00 89.19 109 GLU A N 1
ATOM 886 C CA . GLU A 1 109 ? -1.030 1.795 20.952 1.00 89.19 109 GLU A CA 1
ATOM 887 C C . GLU A 1 109 ? -2.248 2.111 21.839 1.00 89.19 109 GLU A C 1
ATOM 889 O O . GLU A 1 109 ? -2.126 2.365 23.036 1.00 89.19 109 GLU A O 1
ATOM 894 N N . THR A 1 110 ? -3.452 2.095 21.263 1.00 85.56 110 THR A N 1
ATOM 895 C CA . THR A 1 110 ? -4.686 2.357 22.020 1.00 85.56 110 THR A CA 1
ATOM 896 C C . THR A 1 110 ? -5.056 1.192 22.940 1.00 85.56 110 THR A C 1
ATOM 898 O O . THR A 1 110 ? -4.906 0.020 22.583 1.00 85.56 110 THR A O 1
ATOM 901 N N . ASP A 1 111 ? -5.567 1.506 24.132 1.00 85.62 111 ASP A N 1
ATOM 902 C CA . ASP A 1 111 ? -6.050 0.525 25.106 1.00 85.62 111 ASP A CA 1
ATOM 903 C C . ASP A 1 111 ? -7.592 0.510 25.179 1.00 85.62 111 ASP A C 1
ATOM 905 O O . ASP A 1 111 ? -8.212 1.542 24.936 1.00 85.62 111 ASP A O 1
ATOM 909 N N . PRO A 1 112 ? -8.241 -0.602 25.583 1.00 85.12 112 PRO A N 1
ATOM 910 C CA . PRO A 1 112 ? -9.705 -0.705 25.589 1.00 85.12 112 PRO A CA 1
ATOM 911 C C . PRO A 1 112 ? -10.465 0.315 26.454 1.00 85.12 112 PRO A C 1
ATOM 913 O O . PRO A 1 112 ? -11.687 0.410 26.323 1.00 85.12 112 PRO A O 1
ATOM 916 N N . SER A 1 113 ? -9.792 1.029 27.363 1.00 84.31 113 SER A N 1
ATOM 917 C CA . SER A 1 113 ? -10.381 2.113 28.159 1.00 84.31 113 SER A CA 1
ATOM 918 C C . SER A 1 113 ? -10.269 3.489 27.492 1.00 84.31 113 SER A C 1
ATOM 920 O O . SER A 1 113 ? -10.968 4.420 27.901 1.00 84.31 113 SER A O 1
ATOM 922 N N . THR A 1 114 ? -9.454 3.612 26.440 1.00 84.75 114 THR A N 1
ATOM 923 C CA . THR A 1 114 ? -9.328 4.823 25.633 1.00 84.75 114 THR A CA 1
ATOM 924 C C . THR A 1 114 ? -10.521 4.951 24.673 1.00 84.75 114 THR A C 1
ATOM 926 O O . THR A 1 114 ? -10.818 4.037 23.903 1.00 84.75 114 THR A O 1
ATOM 929 N N . PRO A 1 115 ? -11.247 6.084 24.683 1.00 83.94 115 PRO A N 1
ATOM 930 C CA . PRO A 1 115 ? -12.327 6.312 23.733 1.00 83.94 115 PRO A CA 1
ATOM 931 C C . PRO A 1 115 ? -11.776 6.556 22.320 1.00 83.94 115 PRO A C 1
ATOM 933 O O . PRO A 1 115 ? -10.966 7.456 22.100 1.00 83.94 115 PRO A O 1
ATOM 936 N N . LEU A 1 116 ? -12.284 5.803 21.344 1.00 87.88 116 LEU A N 1
ATOM 937 C CA . LEU A 1 116 ? -11.936 5.919 19.923 1.00 87.88 116 LEU A CA 1
ATOM 938 C C . LEU A 1 116 ? -12.737 7.040 19.243 1.00 87.88 116 LEU A C 1
ATOM 940 O O . LEU A 1 116 ? -13.530 6.808 18.327 1.00 87.88 116 LEU A O 1
ATOM 944 N N . ASN A 1 117 ? -12.560 8.267 19.731 1.00 84.81 117 ASN A N 1
ATOM 945 C CA . ASN A 1 117 ? -13.221 9.441 19.165 1.00 84.81 117 ASN A CA 1
ATOM 946 C C . ASN A 1 117 ? -12.823 9.625 17.694 1.00 84.81 117 ASN A C 1
ATOM 948 O O . ASN A 1 117 ? -11.676 9.387 17.314 1.00 84.81 117 ASN A O 1
ATOM 952 N N . ASP A 1 118 ? -13.792 10.037 16.876 1.00 89.44 118 ASP A N 1
ATOM 953 C CA . ASP A 1 118 ? -13.632 10.324 15.445 1.00 89.44 118 ASP A CA 1
ATOM 954 C C . ASP A 1 118 ? -13.103 9.164 14.583 1.00 89.44 118 ASP A C 1
ATOM 956 O O . ASP A 1 118 ? -12.763 9.382 13.420 1.00 89.44 118 ASP A O 1
ATOM 960 N N . LEU A 1 119 ? -13.085 7.928 15.104 1.00 92.69 119 LEU A N 1
ATOM 961 C CA . LEU A 1 119 ? -12.548 6.765 14.392 1.00 92.69 119 LEU A CA 1
ATOM 962 C C . LEU A 1 119 ? -13.173 6.594 13.005 1.00 92.69 119 LEU A C 1
ATOM 964 O O . LEU A 1 119 ? -12.451 6.406 12.034 1.00 92.69 119 LEU A O 1
ATOM 968 N N . SER A 1 120 ? -14.500 6.705 12.895 1.00 92.38 120 SER A N 1
ATOM 969 C CA . SER A 1 120 ? -15.197 6.578 11.609 1.00 92.38 120 SER A CA 1
ATOM 970 C C . SER A 1 120 ? -14.717 7.622 10.594 1.00 92.38 120 SER A C 1
ATOM 972 O O . SER A 1 120 ? -14.399 7.281 9.456 1.00 92.38 120 SER A O 1
ATOM 974 N N . THR A 1 121 ? -14.579 8.880 11.019 1.00 95.00 121 THR A N 1
ATOM 975 C CA . THR A 1 121 ? -14.079 9.972 10.174 1.00 95.00 121 THR A CA 1
ATOM 976 C C . THR A 1 121 ? -12.627 9.734 9.759 1.00 95.00 121 THR 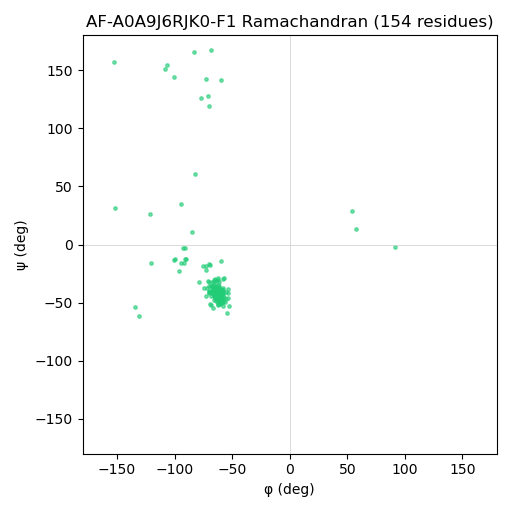A C 1
ATOM 978 O O . THR A 1 121 ? -12.266 9.945 8.601 1.00 95.00 121 THR A O 1
ATOM 981 N N . LYS A 1 122 ? -11.782 9.277 10.691 1.00 95.88 122 LYS A N 1
ATOM 982 C CA . LYS A 1 122 ? -10.365 8.989 10.438 1.00 95.88 122 LYS A CA 1
ATOM 983 C C . LYS A 1 122 ? -10.180 7.788 9.508 1.00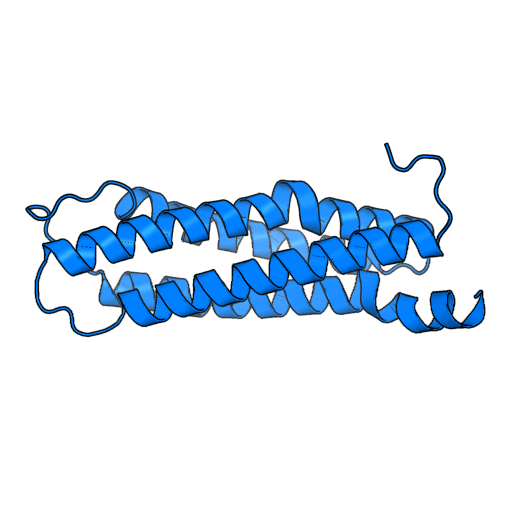 95.88 122 LYS A C 1
ATOM 985 O O . LYS A 1 122 ? -9.369 7.879 8.592 1.00 95.88 122 LYS A O 1
ATOM 990 N N . LEU A 1 123 ? -10.965 6.722 9.681 1.00 96.38 123 LEU A N 1
ATOM 991 C CA . LEU A 1 123 ? -11.002 5.575 8.769 1.00 96.38 123 LEU A CA 1
ATOM 992 C C . LEU A 1 123 ? -11.464 5.990 7.370 1.00 96.38 123 LEU A C 1
ATOM 994 O O . LEU A 1 123 ? -10.835 5.591 6.401 1.00 96.38 123 LEU A O 1
ATOM 998 N N . SER A 1 124 ? -12.496 6.834 7.251 1.00 96.62 124 SER A N 1
ATOM 999 C CA . SER A 1 124 ? -12.957 7.340 5.947 1.00 96.62 124 SER A CA 1
ATOM 1000 C C . SER A 1 124 ? -11.851 8.102 5.216 1.00 96.62 124 SER A C 1
ATOM 1002 O O . SER A 1 124 ? -11.537 7.783 4.073 1.00 96.62 124 SER A O 1
ATOM 1004 N N . LYS A 1 125 ? -11.201 9.058 5.898 1.00 97.12 125 LYS A N 1
ATOM 1005 C CA . LYS A 1 125 ? -10.080 9.822 5.327 1.00 97.12 125 LYS A CA 1
ATOM 1006 C C . LYS A 1 125 ? -8.928 8.901 4.917 1.00 97.12 125 LYS A C 1
ATOM 1008 O O . LYS A 1 125 ? -8.342 9.090 3.853 1.00 97.12 125 LYS A O 1
ATOM 1013 N N . LEU A 1 126 ? -8.587 7.923 5.759 1.00 97.81 126 LEU A N 1
ATOM 1014 C CA . LEU A 1 126 ? -7.533 6.964 5.447 1.00 97.81 126 LEU A CA 1
ATOM 1015 C C . LEU A 1 126 ? -7.908 6.076 4.255 1.00 97.81 126 LEU A C 1
ATOM 1017 O O . LEU A 1 126 ? -7.047 5.805 3.432 1.00 97.81 126 LEU A O 1
ATOM 1021 N N . GLY A 1 127 ? -9.169 5.662 4.130 1.00 97.81 127 GLY A N 1
ATOM 1022 C CA . GLY A 1 127 ? -9.656 4.870 3.000 1.00 97.81 127 GLY A CA 1
ATOM 1023 C C . GLY A 1 127 ? -9.492 5.596 1.665 1.00 97.81 127 GLY A C 1
ATOM 1024 O O . GLY A 1 127 ? -8.870 5.052 0.760 1.00 97.81 127 GLY A O 1
ATOM 1025 N N . GLU A 1 128 ? -9.955 6.846 1.577 1.00 97.81 128 GLU A N 1
ATOM 1026 C CA . GLU A 1 128 ? -9.769 7.705 0.390 1.00 97.81 128 GLU A CA 1
ATOM 1027 C C . GLU A 1 128 ? -8.280 7.905 0.068 1.00 97.81 128 GLU A C 1
ATOM 1029 O O . GLU A 1 128 ? -7.848 7.860 -1.081 1.00 97.81 128 GLU A O 1
ATOM 1034 N N . THR A 1 129 ? -7.472 8.085 1.114 1.00 97.81 129 THR A N 1
ATOM 1035 C CA . THR A 1 129 ? -6.018 8.206 0.996 1.00 97.81 129 THR A CA 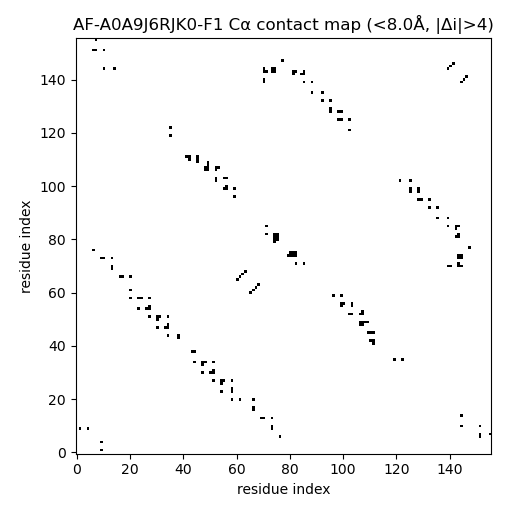1
ATOM 1036 C C . THR A 1 129 ? -5.419 6.918 0.415 1.00 97.81 129 THR A C 1
ATOM 1038 O O . THR A 1 129 ? -4.649 6.970 -0.540 1.00 97.81 129 THR A O 1
ATOM 1041 N N . LEU A 1 130 ? -5.771 5.747 0.945 1.00 98.19 130 LEU A N 1
ATOM 1042 C CA . LEU A 1 130 ? -5.253 4.463 0.469 1.00 98.19 130 LEU A CA 1
ATOM 1043 C C . LEU A 1 130 ? -5.700 4.145 -0.962 1.00 98.19 130 LEU A C 1
ATOM 1045 O O . LEU A 1 130 ? -4.897 3.626 -1.727 1.00 98.19 130 LEU A O 1
ATOM 1049 N N . GLU A 1 131 ? -6.926 4.497 -1.344 1.00 97.94 131 GLU A N 1
ATOM 1050 C CA . GLU A 1 131 ? -7.415 4.339 -2.718 1.00 97.94 131 GLU A CA 1
ATOM 1051 C C . GLU A 1 131 ? -6.533 5.104 -3.714 1.00 97.94 131 GLU A C 1
ATOM 1053 O O . GLU A 1 131 ? -5.967 4.495 -4.622 1.00 97.94 131 GLU A O 1
ATOM 1058 N N . LEU A 1 132 ? -6.309 6.403 -3.478 1.00 96.81 132 LEU A N 1
ATOM 1059 C CA . LEU A 1 132 ? -5.418 7.221 -4.311 1.00 96.81 132 LEU A CA 1
ATOM 1060 C C . LEU A 1 132 ? -3.992 6.662 -4.342 1.00 96.81 132 LEU A C 1
ATOM 1062 O O . LEU A 1 132 ? -3.344 6.638 -5.388 1.00 96.81 132 LEU A O 1
ATOM 1066 N N . ARG A 1 133 ? -3.495 6.173 -3.200 1.00 97.94 133 ARG A N 1
ATOM 1067 C CA . ARG A 1 133 ? -2.187 5.514 -3.144 1.00 97.94 133 ARG A CA 1
ATOM 1068 C C . ARG A 1 133 ? -2.130 4.313 -4.076 1.00 97.94 133 ARG A C 1
ATOM 1070 O O . ARG A 1 133 ? -1.175 4.211 -4.840 1.00 97.94 133 ARG A O 1
ATOM 1077 N N . PHE A 1 134 ? -3.115 3.423 -4.014 1.00 98.31 134 PHE A N 1
ATOM 1078 C CA . PHE A 1 134 ? -3.129 2.218 -4.838 1.00 98.31 134 PHE A CA 1
ATOM 1079 C C . PHE A 1 134 ? -3.169 2.560 -6.329 1.00 98.31 134 PHE A C 1
ATOM 1081 O O . PHE A 1 134 ? -2.421 1.957 -7.092 1.00 98.31 134 PHE A O 1
ATOM 1088 N N . GLU A 1 135 ? -3.927 3.583 -6.735 1.00 97.69 135 GLU A N 1
ATOM 1089 C CA . GLU A 1 135 ? -3.936 4.061 -8.125 1.00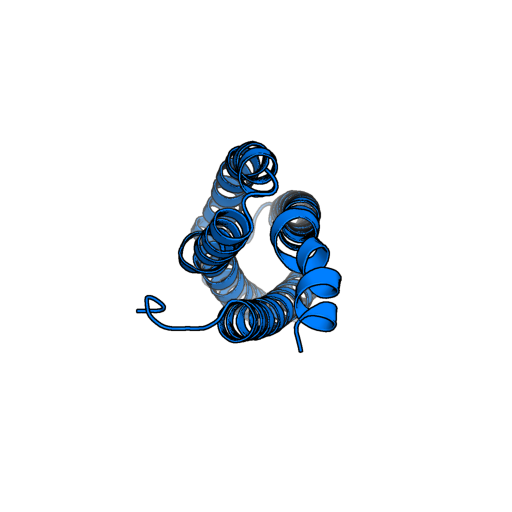 97.69 135 GLU A CA 1
ATOM 1090 C C . GLU A 1 135 ? -2.552 4.538 -8.593 1.00 97.69 135 GLU A C 1
ATOM 1092 O O . GLU A 1 135 ? -2.111 4.223 -9.703 1.00 97.69 135 GLU A O 1
ATOM 1097 N N . ILE A 1 136 ? -1.841 5.289 -7.748 1.00 96.56 136 ILE A N 1
ATOM 1098 C CA . ILE A 1 136 ? -0.491 5.766 -8.061 1.00 96.56 136 ILE A CA 1
ATOM 1099 C C . ILE A 1 136 ? 0.483 4.591 -8.160 1.00 96.56 136 ILE A C 1
ATOM 1101 O O . ILE A 1 136 ? 1.291 4.537 -9.085 1.00 96.56 136 ILE A O 1
ATOM 1105 N N . GLU A 1 137 ? 0.416 3.651 -7.223 1.00 97.88 137 GLU A N 1
ATOM 1106 C CA . GLU A 1 137 ? 1.277 2.468 -7.196 1.00 97.88 137 GLU A CA 1
ATOM 1107 C C . GLU A 1 137 ? 1.045 1.550 -8.395 1.00 97.88 137 GLU A C 1
ATOM 1109 O O . GLU A 1 137 ? 2.012 1.082 -8.995 1.00 97.88 137 GLU A O 1
ATOM 1114 N N . ASP A 1 138 ? -0.209 1.343 -8.792 1.00 97.75 138 ASP A N 1
ATOM 1115 C CA . ASP A 1 138 ? -0.547 0.573 -9.990 1.00 97.75 138 ASP A CA 1
ATOM 1116 C C . ASP A 1 138 ? 0.029 1.249 -11.234 1.00 97.75 138 ASP A C 1
ATOM 1118 O O . ASP A 1 138 ? 0.659 0.605 -12.072 1.00 97.75 138 ASP A O 1
ATOM 1122 N N . ARG A 1 139 ? -0.061 2.580 -11.306 1.00 95.56 139 ARG A N 1
ATOM 1123 C CA . ARG A 1 139 ? 0.544 3.353 -12.392 1.00 95.56 139 ARG A CA 1
ATOM 1124 C C . ARG A 1 139 ? 2.077 3.297 -12.383 1.00 95.56 139 ARG A C 1
ATOM 1126 O O . ARG A 1 139 ? 2.682 3.298 -13.456 1.00 95.56 139 ARG A O 1
ATOM 1133 N N . LEU A 1 140 ? 2.716 3.250 -11.211 1.00 94.94 140 LEU A N 1
ATOM 1134 C CA . LEU A 1 140 ? 4.163 3.033 -11.094 1.00 94.94 140 LEU A CA 1
ATOM 1135 C C . LEU A 1 140 ? 4.551 1.659 -11.656 1.00 94.94 140 LEU A C 1
ATOM 1137 O O . LEU A 1 140 ? 5.471 1.587 -12.469 1.00 94.94 140 LEU A O 1
ATOM 1141 N N . ILE A 1 141 ? 3.835 0.599 -11.266 1.00 95.94 141 ILE A N 1
ATOM 1142 C CA . ILE A 1 141 ? 4.055 -0.771 -11.758 1.00 95.94 141 ILE A CA 1
ATOM 1143 C C . ILE A 1 141 ? 3.842 -0.833 -13.276 1.00 95.94 141 ILE A C 1
ATOM 1145 O O . ILE A 1 141 ? 4.663 -1.396 -14.002 1.00 95.94 141 ILE A O 1
ATOM 1149 N N . ASP A 1 142 ? 2.783 -0.206 -13.784 1.00 94.50 142 ASP A N 1
ATOM 1150 C CA . ASP A 1 142 ? 2.471 -0.229 -15.209 1.00 94.50 142 ASP A CA 1
ATOM 1151 C C . ASP A 1 142 ? 3.564 0.417 -16.061 1.00 94.50 142 ASP A C 1
ATOM 1153 O O . ASP A 1 142 ? 4.008 -0.156 -17.059 1.00 94.50 142 ASP A O 1
ATOM 1157 N N . VAL A 1 143 ? 4.012 1.607 -15.654 1.00 92.12 143 VAL A N 1
ATOM 1158 C CA . VAL A 1 143 ? 4.986 2.397 -16.413 1.00 92.12 143 VAL A CA 1
ATOM 1159 C C . VAL A 1 143 ? 6.399 1.829 -16.298 1.00 92.12 143 VAL A C 1
ATOM 1161 O O . VAL A 1 143 ? 7.137 1.892 -17.277 1.00 92.12 143 VAL A O 1
ATOM 1164 N N . MET A 1 144 ? 6.788 1.309 -15.131 1.00 92.19 144 MET A N 1
ATOM 1165 C CA . MET A 1 144 ? 8.173 0.898 -14.866 1.00 92.19 144 MET A CA 1
ATOM 1166 C C . MET A 1 144 ? 8.439 -0.600 -14.977 1.00 92.19 144 MET A C 1
ATOM 1168 O O . MET A 1 144 ? 9.609 -0.953 -14.978 1.00 92.19 144 MET A O 1
ATOM 1172 N N . HIS A 1 145 ? 7.409 -1.452 -15.028 1.00 94.06 145 HIS A N 1
ATOM 1173 C CA . HIS A 1 145 ? 7.587 -2.907 -14.993 1.00 94.06 145 HIS A CA 1
ATOM 1174 C C . HIS A 1 145 ? 6.752 -3.647 -16.044 1.00 94.06 145 HIS A C 1
ATOM 1176 O O . HIS A 1 145 ? 7.285 -4.383 -16.882 1.00 94.06 145 HIS A O 1
ATOM 1182 N N . ASN A 1 146 ? 5.431 -3.425 -16.079 1.00 92.31 146 ASN A N 1
ATOM 1183 C CA . ASN A 1 146 ? 4.564 -4.124 -17.038 1.00 92.31 146 ASN A CA 1
ATOM 1184 C C . ASN A 1 146 ? 4.870 -3.730 -18.490 1.00 92.31 146 ASN A C 1
ATOM 1186 O O . ASN A 1 146 ? 4.764 -4.570 -19.389 1.00 92.31 146 ASN A O 1
ATOM 1190 N N . ALA A 1 147 ? 5.296 -2.484 -18.724 1.00 89.75 147 ALA A N 1
ATOM 1191 C CA . ALA A 1 147 ? 5.747 -2.005 -20.030 1.00 89.75 147 ALA A CA 1
ATOM 1192 C C . ALA A 1 147 ? 6.911 -2.835 -20.611 1.00 89.75 147 ALA A C 1
ATOM 1194 O O . ALA A 1 147 ? 7.029 -2.968 -21.831 1.00 89.75 147 ALA A O 1
ATOM 1195 N N . HIS A 1 148 ? 7.738 -3.440 -19.756 1.00 90.00 148 HIS A N 1
ATOM 1196 C CA . HIS A 1 148 ? 8.925 -4.198 -20.159 1.00 90.00 148 HIS A CA 1
ATOM 1197 C C . HIS A 1 148 ? 8.659 -5.683 -20.394 1.00 90.00 148 HIS A C 1
ATOM 1199 O O . HIS A 1 148 ? 9.460 -6.358 -21.041 1.00 90.00 148 HIS A O 1
ATOM 1205 N N . LYS A 1 149 ? 7.493 -6.185 -19.975 1.00 89.56 149 LYS A N 1
ATOM 1206 C CA . LYS A 1 149 ? 7.108 -7.598 -20.107 1.00 89.56 149 LYS A CA 1
ATOM 1207 C C . LYS A 1 149 ? 7.227 -8.125 -21.540 1.00 89.56 149 LYS A C 1
ATOM 1209 O O . LYS A 1 149 ? 7.681 -9.245 -21.756 1.00 89.56 149 LYS A O 1
ATOM 1214 N N . ALA A 1 150 ? 6.817 -7.327 -22.528 1.00 83.06 150 ALA A N 1
ATOM 1215 C CA . ALA A 1 150 ? 6.887 -7.717 -23.937 1.00 83.06 150 ALA A CA 1
ATOM 1216 C C . ALA A 1 150 ? 8.330 -7.771 -24.468 1.00 83.06 150 ALA A C 1
ATOM 1218 O O . ALA A 1 150 ? 8.621 -8.597 -25.330 1.00 83.06 150 ALA A O 1
ATOM 1219 N N . VAL A 1 151 ? 9.216 -6.915 -23.948 1.00 81.06 151 VAL A N 1
ATOM 1220 C CA . VAL A 1 151 ? 10.638 -6.877 -24.319 1.00 81.06 151 VAL A CA 1
ATOM 1221 C C . VAL A 1 151 ? 11.329 -8.133 -23.792 1.00 81.06 151 VAL A C 1
ATOM 1223 O O . VAL A 1 151 ? 11.883 -8.892 -24.582 1.00 81.06 151 VAL A O 1
ATOM 1226 N N . VAL A 1 152 ? 11.154 -8.431 -22.502 1.00 82.31 152 VAL A N 1
ATOM 1227 C CA . VAL A 1 152 ? 11.684 -9.639 -21.845 1.00 82.31 152 VAL A CA 1
ATOM 1228 C C . VAL A 1 152 ? 11.185 -10.923 -22.520 1.00 82.31 152 VAL A C 1
ATOM 1230 O O . VAL A 1 152 ? 11.960 -11.839 -22.771 1.00 82.31 152 VAL A O 1
ATOM 1233 N N . ALA A 1 153 ? 9.903 -10.989 -22.896 1.00 77.25 153 ALA A N 1
ATOM 1234 C CA . ALA A 1 153 ? 9.342 -12.154 -23.587 1.00 77.25 153 ALA A CA 1
ATOM 1235 C C . ALA A 1 153 ? 9.853 -12.341 -25.030 1.00 77.25 153 ALA A C 1
ATOM 1237 O O . ALA A 1 153 ? 9.669 -13.415 -25.599 1.00 77.25 153 ALA A O 1
ATOM 1238 N N . SER A 1 154 ? 10.434 -11.303 -25.641 1.00 68.81 154 SER A N 1
ATOM 1239 C CA . SER A 1 154 ? 10.997 -11.363 -26.996 1.00 68.81 154 SER A CA 1
ATOM 1240 C C . SER A 1 154 ? 12.486 -11.719 -27.033 1.00 68.81 154 SER A C 1
ATOM 1242 O O . SER A 1 154 ? 12.988 -12.088 -28.095 1.00 68.81 154 SER A O 1
ATOM 1244 N N . GLU A 1 155 ? 13.173 -11.609 -25.892 1.00 59.31 155 GLU A N 1
ATOM 1245 C CA . GLU A 1 155 ? 14.607 -11.886 -25.733 1.00 59.31 155 GLU A CA 1
ATOM 1246 C C . GLU A 1 155 ? 14.892 -13.285 -25.139 1.00 59.31 155 GLU A C 1
ATOM 1248 O O . GLU A 1 155 ? 16.024 -13.764 -25.239 1.00 59.31 155 GLU A O 1
ATOM 1253 N N . ALA A 1 156 ? 13.860 -13.963 -24.611 1.00 54.25 156 ALA A N 1
ATOM 1254 C CA . ALA A 1 156 ? 13.883 -15.347 -24.111 1.00 54.25 156 ALA A CA 1
ATOM 1255 C C . ALA A 1 156 ? 13.686 -16.410 -25.213 1.00 54.25 156 ALA A C 1
ATOM 1257 O O . ALA A 1 156 ? 14.349 -17.473 -25.129 1.00 54.25 156 ALA A O 1
#

InterPro domains:
  IPR007448 Regulator of RNA polymerase sigma(70) subunit, Rsd/AlgQ [NF008723] (1-150)
  IPR007448 Regulator of RNA polymerase sigma(70) subunit, Rsd/AlgQ [PF04353] (2-145)
  IPR007448 Regulator of RNA polymerase sigma(70) subunit, Rsd/AlgQ [PIRSF016548] (1-151)
  IPR038309 Regulator of RNA polymerase sigma(70) subunit, Rsd/AlgQ superfamily [G3DSA:1.20.120.1370] (1-154)

Solvent-accessible surface area (backbone atoms only — not comparable to full-atom values): 8692 Å² total; per-residue (Å²): 134,82,88,86,59,55,73,58,58,47,49,52,55,51,49,59,50,50,54,55,50,52,52,51,49,51,53,39,51,54,39,49,55,61,60,73,51,95,64,96,42,59,60,59,46,39,54,38,37,28,55,35,28,53,43,48,52,52,55,53,48,45,38,69,76,44,49,55,53,51,40,41,56,48,14,58,73,69,68,78,57,35,38,65,62,45,62,72,52,51,64,60,53,54,56,44,48,52,55,53,48,55,50,29,76,69,40,46,82,59,51,68,87,59,80,74,73,64,45,70,61,53,50,51,55,49,48,59,43,50,52,56,47,50,56,52,49,52,51,44,43,44,55,30,45,60,65,48,51,64,57,49,68,72,76,111

Mean predicted aligned error: 4.88 Å

Foldseek 3Di:
DCPDDDLLRLLVVLVVLVVVLVVLVVVLVVLLVVLLDDDPALQVNLVSLLVNLVSLCVSLCCVPPPNLVSLLVSQVVVVPCLNVVLVVLVVLSVVLVVLSVVSSVVRNPDDSVDDPPCVNVSSVVNVVSVVVVVVSVVSSCVSRRVVCVVVSVVVD

Nearest PDB structures (foldseek):
  3o43-assembly1_A  TM=2.605E-01  e=2.471E+00  synthetic construct
  7rpr-assembly2_B  TM=2.700E-01  e=6.652E+00  Borrelia miyamotoi FR64b

Secondary structure (DSSP, 8-state):
--TT--HHHHHHHHHHHHHHHHHHHHHHHHHHHHHTSPPSSHHHHHHHHHHHHHHHHHHHHHIIIIIHHHHHHHHHHHTSSHHHHHHTTHHHHHHHHHHHHHHHHHHTT--TTS--TTHHHHHHHHHHHHHHHHHHHHHHHHHHTGGGHHHHHHH-